Protein 5EWR (pdb70)

Solvent-accessible surface area: 6586 Å² total; per-residue (Å²): 100,128,114,3,137,4,100,1,77,83,96,15,19,97,67,0,33,73,10,0,101,64,0,27,136,133,173,44,20,64,78,27,38,115,62,0,48,76,0,1,93,158,39,76,5,16,0,0,0,0,0,17,47,2,132,76,8,99,82,0,42,54,0,18,114,49,0,128,122,97,77,11,5,32,0,0,1,57,31,50,42,25,0,0,163,9,10,68,39,122,131,71,2,38,0,0,0,0,24,128,14,128,186,45,151,21,83,88,70,0,41,62,11,63,55,103,0,70,106,54,78,180

B-factor: mean 47.35, std 23.62, range [19.51, 191.14]

CATH classification: 3.30.1330.30

Secondary structure (DSSP, 8-state):
-TTS-SBPPHHHHHHHHHHHHHHHHTT-EEESHHHHHHHHHTT-EEEEEEETT-SSGGGGTHHHHHHHHTT--EEEES-HHHHHHHTT-SS--SEEEEE---SSHHHHHHHHHHHHHHHHH-

Structure (mmCIF, N/CA/C/O backbone):
data_5EWR
#
_entry.id   5EWR
#
_cell.length_a   30.330
_cell.length_b   57.582
_cell.length_c   65.380
_cell.angle_alpha   90.000
_cell.angle_beta   90.000
_cell.angle_gamma   90.000
#
_symmetry.space_group_name_H-M   'P 21 21 21'
#
loop_
_entity.id
_entity.type
_entity.pdbx_description
1 polymer 'Box C/D snoRNP and U4 snRNP component Snu13p'
2 water water
#
loop_
_atom_site.group_PDB
_atom_site.id
_atom_site.type_symbol
_atom_site.label_atom_id
_atom_site.label_alt_id
_atom_site.label_comp_id
_atom_site.label_asym_id
_atom_site.label_entity_id
_atom_site.label_seq_id
_atom_site.pdbx_PDB_ins_code
_atom_site.Cartn_x
_atom_site.Cartn_y
_atom_site.Cartn_z
_atom_site.occupancy
_atom_site.B_iso_or_equiv
_atom_site.auth_seq_id
_atom_site.auth_comp_id
_atom_site.auth_asym_id
_atom_site.auth_atom_id
_atom_site.pdbx_PDB_model_num
ATOM 1 N N . ASP A 1 25 ? 3.733 12.204 91.825 1.00 47.69 24 ASP A N 1
ATOM 2 C CA . ASP A 1 25 ? 5.172 12.443 91.827 1.00 49.28 24 ASP A CA 1
ATOM 3 C C . ASP A 1 25 ? 5.425 13.561 90.803 1.00 52.40 24 ASP A C 1
ATOM 4 O O . ASP A 1 25 ? 5.009 13.439 89.645 1.00 55.52 24 ASP A O 1
ATOM 13 N N . PRO A 1 26 ? 6.065 14.669 91.237 1.00 54.91 25 PRO A N 1
ATOM 14 C CA . PRO A 1 26 ? 6.252 15.828 90.357 1.00 58.20 25 PRO A CA 1
ATOM 15 C C . PRO A 1 26 ? 7.305 15.616 89.264 1.00 58.21 25 PRO A C 1
ATOM 16 O O . PRO A 1 26 ? 7.316 16.368 88.284 1.00 61.25 25 PRO A O 1
ATOM 27 N N . ARG A 1 27 ? 8.156 14.605 89.395 1.00 52.99 26 ARG A N 1
ATOM 28 C CA . ARG A 1 27 ? 9.101 14.281 88.318 1.00 47.50 26 ARG A CA 1
ATOM 29 C C . ARG A 1 27 ? 8.439 13.478 87.185 1.00 46.01 26 ARG A C 1
ATOM 30 O O . ARG A 1 27 ? 9.022 13.313 86.103 1.00 43.20 26 ARG A O 1
ATOM 51 N N . ALA A 1 28 ? 7.230 12.982 87.446 1.00 49.11 27 ALA A N 1
ATOM 52 C CA . ALA A 1 28 ? 6.439 12.246 86.466 1.00 44.86 27 ALA A CA 1
ATOM 53 C C . ALA A 1 28 ? 5.619 13.226 85.632 1.00 43.29 27 ALA A C 1
ATOM 54 O O . ALA A 1 28 ? 4.387 13.215 85.678 1.00 44.05 27 ALA A O 1
ATOM 61 N N . TYR A 1 29 ? 6.339 14.068 84.890 1.00 40.75 28 TYR A N 1
ATOM 62 C CA . TYR A 1 29 ? 5.765 15.114 84.042 1.00 43.19 28 TYR A CA 1
ATOM 63 C C . TYR A 1 29 ? 6.291 14.946 82.589 1.00 37.32 28 TYR A C 1
ATOM 64 O O . TYR A 1 29 ? 7.447 14.555 82.389 1.00 35.66 28 TYR A O 1
ATOM 82 N N . PRO A 1 30 ? 5.456 15.232 81.575 1.00 37.82 29 PRO A N 1
ATOM 83 C CA . PRO A 1 30 ? 4.030 15.583 81.668 1.00 45.75 29 PRO A CA 1
ATOM 84 C C . PRO A 1 30 ? 3.178 14.349 81.977 1.00 44.98 29 PRO A C 1
ATOM 85 O O . PRO A 1 30 ? 3.519 13.226 81.601 1.00 39.67 29 PRO A O 1
ATOM 96 N N . PHE A 1 31 ? 2.121 14.572 82.740 1.00 45.63 30 PHE A N 1
ATOM 97 C CA . PHE A 1 31 ? 1.223 13.518 83.161 1.00 44.97 30 PHE A CA 1
ATOM 98 C C . PHE A 1 31 ? -0.005 13.639 82.286 1.00 41.83 30 PHE A C 1
ATOM 99 O O . PHE A 1 31 ? -0.571 14.722 82.166 1.00 43.19 30 PHE A O 1
ATOM 116 N N . ALA A 1 32 ? -0.369 12.546 81.637 1.00 40.03 31 ALA A N 1
ATOM 117 C CA . ALA A 1 32 ? -1.500 12.548 80.711 1.00 41.00 31 ALA A CA 1
ATOM 118 C C . ALA A 1 32 ? -2.821 12.692 81.470 1.00 43.54 31 ALA A C 1
ATOM 119 O O . ALA A 1 32 ? -3.097 11.917 82.361 1.00 38.32 31 ALA A O 1
ATOM 126 N N . PRO A 1 33 ? -3.637 13.688 81.115 1.00 45.69 32 PRO A N 1
ATOM 127 C CA . PRO A 1 33 ? -4.972 13.691 81.734 1.00 43.69 32 PRO A CA 1
ATOM 128 C C . PRO A 1 33 ? -5.732 12.413 81.359 1.00 37.49 32 PRO A C 1
ATOM 129 O O . PRO A 1 33 ? -5.402 11.797 80.363 1.00 34.99 32 PRO A O 1
ATOM 140 N N . ALA A 1 34 ? -6.672 11.992 82.204 1.00 35.08 33 ALA A N 1
ATOM 141 C CA . ALA A 1 34 ? -7.466 10.755 81.977 1.00 34.14 33 ALA A CA 1
ATOM 142 C C . ALA A 1 34 ? -7.936 10.515 80.523 1.00 34.95 33 ALA A C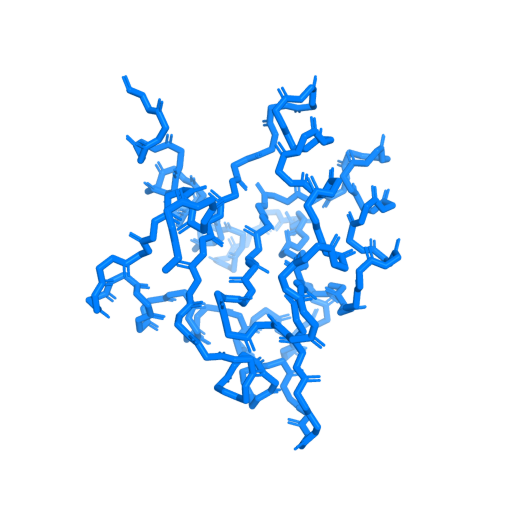 1
ATOM 143 O O . ALA A 1 34 ? -7.829 9.390 80.034 1.00 37.59 33 ALA A O 1
ATOM 150 N N . ASP A 1 35 ? -8.439 11.523 79.816 1.00 35.78 34 ASP A N 1
ATOM 151 C CA . ASP A 1 35 ? -8.884 11.234 78.441 1.00 37.41 34 ASP A CA 1
ATOM 152 C C . ASP A 1 35 ? -7.694 10.792 77.578 1.00 39.68 34 ASP A C 1
ATOM 153 O O . ASP A 1 35 ? -7.756 9.810 76.842 1.00 35.47 34 ASP A O 1
ATOM 162 N N . LEU A 1 36 ? -6.602 11.504 77.698 1.00 37.99 35 LEU A N 1
ATOM 163 C CA . LEU A 1 36 ? -5.421 11.191 76.934 1.00 41.58 35 LEU A CA 1
ATOM 164 C C . LEU A 1 36 ? -4.895 9.780 77.290 1.00 38.58 35 LEU A C 1
ATOM 165 O O . LEU A 1 36 ? -4.505 9.019 76.387 1.00 34.94 35 LEU A O 1
ATOM 181 N N . VAL A 1 37 ? -4.902 9.436 78.589 1.00 34.76 36 VAL A N 1
ATOM 182 C CA . VAL A 1 37 ? -4.508 8.087 79.054 1.00 37.26 36 VAL A CA 1
ATOM 183 C C . VAL A 1 37 ? -5.226 7.012 78.196 1.00 38.02 36 VAL A C 1
ATOM 184 O O . VAL A 1 37 ? -4.622 6.062 77.647 1.00 36.08 36 VAL A O 1
ATOM 197 N N . VAL A 1 38 ? -6.526 7.204 78.038 1.00 33.83 37 VAL A N 1
ATOM 198 C CA . VAL A 1 38 ? -7.319 6.229 77.321 1.00 34.58 37 VAL A CA 1
ATOM 199 C C . VAL A 1 38 ? -6.856 6.135 75.878 1.00 35.61 37 VAL A C 1
ATOM 200 O O . VAL A 1 38 ? -6.675 5.045 75.348 1.00 34.91 37 VAL A O 1
ATOM 213 N N . GLU A 1 39 ? -6.637 7.285 75.268 1.00 34.96 38 GLU A N 1
ATOM 214 C CA . GLU A 1 39 ? -6.274 7.332 73.853 1.00 35.80 38 GLU A CA 1
ATOM 215 C C . GLU A 1 39 ? -4.899 6.676 73.690 1.00 35.67 38 GLU A C 1
ATOM 216 O O . GLU A 1 39 ? -4.695 5.896 72.773 1.00 37.47 38 GLU A O 1
ATOM 228 N N . ILE A 1 40 ? -4.008 6.912 74.648 1.00 36.97 39 ILE A N 1
ATOM 229 C CA . ILE A 1 40 ? -2.667 6.334 74.601 1.00 36.39 39 ILE A CA 1
ATOM 230 C C . ILE A 1 40 ? -2.727 4.818 74.705 1.00 32.05 39 ILE A C 1
ATOM 231 O O . ILE A 1 40 ? -2.116 4.125 73.916 1.00 33.87 39 ILE A O 1
ATOM 247 N N . LEU A 1 41 ? -3.499 4.305 75.637 1.00 31.27 40 LEU A N 1
ATOM 248 C CA . LEU A 1 41 ? -3.490 2.874 75.892 1.00 32.76 40 LEU A CA 1
ATOM 249 C C . LEU A 1 41 ? -4.177 2.119 74.778 1.00 33.34 40 LEU A C 1
ATOM 250 O O . LEU A 1 41 ? -3.818 0.978 74.486 1.00 33.85 40 LEU A O 1
ATOM 266 N N . ASP A 1 42 ? -5.176 2.750 74.166 1.00 35.65 41 ASP A N 1
ATOM 267 C CA . ASP A 1 42 ? -5.922 2.099 73.105 1.00 37.47 41 ASP A CA 1
ATOM 268 C C . ASP A 1 42 ? -5.037 2.065 71.850 1.00 36.36 41 ASP A C 1
ATOM 269 O O . ASP A 1 42 ? -5.072 1.092 71.103 1.00 38.63 41 ASP A O 1
ATOM 278 N N . LEU A 1 43 ? -4.223 3.104 71.649 1.00 32.53 42 LEU A N 1
ATOM 279 C CA . LEU A 1 43 ? -3.318 3.114 70.482 1.00 30.35 42 LEU A CA 1
ATOM 280 C C . LEU A 1 43 ? -2.140 2.161 70.674 1.00 30.36 42 LEU A C 1
ATOM 281 O O . LEU A 1 43 ? -1.805 1.442 69.737 1.00 32.23 42 LEU A O 1
ATOM 297 N N . VAL A 1 44 ? -1.579 2.099 71.892 1.00 29.67 43 VAL A N 1
ATOM 298 C CA . VAL A 1 44 ? -0.549 1.103 72.248 1.00 30.72 43 VAL A CA 1
ATOM 299 C C . VAL A 1 44 ? -1.009 -0.343 71.925 1.00 31.52 43 VAL A C 1
ATOM 300 O O . VAL A 1 44 ? -0.248 -1.116 71.323 1.00 29.09 43 VAL A O 1
ATOM 313 N N . GLN A 1 45 ? -2.256 -0.669 72.294 1.00 31.79 44 GLN A N 1
ATOM 314 C CA . GLN A 1 45 ? -2.808 -1.993 72.049 1.00 34.48 44 GLN A CA 1
ATOM 315 C C . GLN A 1 45 ? -2.825 -2.353 70.583 1.00 35.41 44 GLN A C 1
ATOM 316 O O . GLN A 1 45 ? -2.545 -3.490 70.211 1.00 37.32 44 GLN A O 1
ATOM 330 N N . GLN A 1 46 ? -3.214 -1.378 69.774 1.00 36.81 45 GLN A N 1
ATOM 331 C CA . GLN A 1 46 ? -3.314 -1.590 68.352 1.00 38.48 45 GLN A CA 1
ATOM 332 C C . GLN A 1 46 ? -1.915 -1.708 67.784 1.00 36.06 45 GLN A C 1
ATOM 333 O O . GLN A 1 46 ? -1.669 -2.556 66.957 1.00 38.77 45 GLN A O 1
ATOM 347 N N . ALA A 1 47 ? -0.992 -0.881 68.280 1.00 32.14 46 ALA A N 1
ATOM 348 C CA . ALA A 1 47 ? 0.366 -0.894 67.761 1.00 30.76 46 ALA A CA 1
ATOM 349 C C . ALA A 1 47 ? 1.007 -2.229 68.097 1.00 31.22 46 ALA A C 1
ATOM 350 O O . ALA A 1 47 ? 1.803 -2.764 67.314 1.00 30.47 46 ALA A O 1
ATOM 357 N N . SER A 1 48 ? 0.660 -2.778 69.263 1.00 30.17 47 SER A N 1
ATOM 358 C CA . SER A 1 48 ? 1.413 -3.929 69.730 1.00 32.68 47 SER A CA 1
ATOM 359 C C . SER A 1 48 ? 0.875 -5.124 68.970 1.00 35.72 47 SER A C 1
ATOM 360 O O . SER A 1 48 ? 1.584 -6.057 68.670 1.00 34.24 47 SER A O 1
ATOM 368 N N . HIS A 1 49 ? -0.393 -5.050 68.621 1.00 39.48 48 HIS A N 1
ATOM 369 C CA . HIS A 1 49 ? -0.991 -6.035 67.743 1.00 44.80 48 HIS A CA 1
ATOM 370 C C . HIS A 1 49 ? -0.167 -6.186 66.413 1.00 43.33 48 HIS A C 1
ATOM 371 O O . HIS A 1 49 ? -0.054 -7.293 65.877 1.00 43.51 48 HIS A O 1
ATOM 384 N N . TYR A 1 50 ? 0.416 -5.082 65.930 1.00 40.65 49 TYR A N 1
ATOM 385 C CA . TYR A 1 50 ? 1.222 -5.095 64.723 1.00 39.45 49 TYR A CA 1
ATOM 386 C C . TYR A 1 50 ? 2.700 -4.939 65.011 1.00 34.75 49 TYR A C 1
ATOM 387 O O . TYR A 1 50 ? 3.447 -4.507 64.137 1.00 35.94 49 TYR A O 1
ATOM 405 N N . LYS A 1 51 ? 3.106 -5.260 66.241 1.00 31.33 50 LYS A N 1
ATOM 406 C CA . LYS A 1 51 ? 4.515 -5.277 66.636 1.00 30.83 50 LYS A CA 1
ATOM 407 C C . LYS A 1 51 ? 5.219 -3.923 66.452 1.00 30.71 50 LYS A C 1
ATOM 408 O O . LYS A 1 51 ? 6.408 -3.866 66.227 1.00 32.15 50 LYS A O 1
ATOM 427 N N . GLN A 1 52 ? 4.467 -2.848 66.518 1.00 29.49 51 GLN A N 1
ATOM 428 C CA . GLN A 1 52 ? 5.043 -1.528 66.438 1.00 31.12 51 GLN A CA 1
ATOM 429 C C . GLN A 1 52 ? 5.277 -0.955 67.849 1.00 34.10 51 GLN A C 1
ATOM 430 O O . GLN A 1 52 ? 5.128 0.224 68.049 1.00 33.20 51 GLN A O 1
ATOM 444 N N . ILE A 1 53 ? 5.658 -1.825 68.790 1.00 37.61 52 ILE A N 1
ATOM 445 C CA . ILE A 1 53 ? 6.034 -1.471 70.159 1.00 36.23 52 ILE A CA 1
ATOM 446 C C . ILE A 1 53 ? 7.355 -2.102 70.610 1.00 37.57 52 ILE A C 1
ATOM 447 O O . ILE A 1 53 ? 7.613 -3.285 70.367 1.00 39.74 52 ILE A O 1
ATOM 463 N N . LYS A 1 54 ? 8.168 -1.323 71.307 1.00 37.40 53 LYS A N 1
ATOM 464 C CA . LYS A 1 54 ? 9.221 -1.887 72.148 1.00 40.88 53 LYS A CA 1
ATOM 465 C C . LYS A 1 54 ? 8.826 -1.737 73.622 1.00 40.86 53 LYS A C 1
ATOM 466 O O . LYS A 1 54 ? 8.377 -0.672 74.036 1.00 38.01 53 LYS A O 1
ATOM 485 N N . LYS A 1 55 ? 8.980 -2.797 74.404 1.00 40.82 54 LYS A N 1
ATOM 486 C CA . LYS A 1 55 ? 8.689 -2.747 75.833 1.00 37.79 54 LYS A CA 1
ATOM 487 C C . LYS A 1 55 ? 9.966 -2.747 76.650 1.00 36.33 54 LYS A C 1
ATOM 488 O O . LYS A 1 55 ? 10.948 -3.383 76.277 1.00 38.59 54 LYS A O 1
ATOM 507 N N . GLY A 1 56 ? 9.936 -2.089 77.799 1.00 36.76 55 GLY A N 1
ATOM 508 C CA . GLY A 1 56 ? 11.020 -2.168 78.763 1.00 37.85 55 GLY A CA 1
ATOM 509 C C . GLY A 1 56 ? 11.988 -1.001 78.613 1.00 38.87 55 GLY A C 1
ATOM 510 O O . GLY A 1 56 ? 12.198 -0.465 77.509 1.00 36.72 55 GLY A O 1
ATOM 514 N N . LEU A 1 57 ? 12.595 -0.600 79.729 1.00 37.30 56 LEU A N 1
ATOM 515 C CA . LEU A 1 57 ? 13.370 0.623 79.746 1.00 35.39 56 LEU A CA 1
ATOM 516 C C . LEU A 1 57 ? 14.522 0.618 78.716 1.00 36.32 56 LEU A C 1
ATOM 517 O O . LEU A 1 57 ? 14.728 1.573 77.965 1.00 33.94 56 LEU A O 1
ATOM 533 N N . ASN A 1 58 ? 15.265 -0.478 78.720 1.00 35.21 57 ASN A N 1
ATOM 534 C CA . ASN A 1 58 ? 16.418 -0.659 77.860 1.00 43.08 57 ASN A CA 1
ATOM 535 C C . ASN A 1 58 ? 16.119 -0.572 76.362 1.00 40.93 57 ASN A C 1
ATOM 536 O O . ASN A 1 58 ? 16.849 0.076 75.616 1.00 37.62 57 ASN A O 1
ATOM 547 N N . GLU A 1 59 ? 15.065 -1.259 75.931 1.00 39.47 58 GLU A N 1
ATOM 548 C CA . GLU A 1 59 ? 14.651 -1.189 74.549 1.00 41.22 58 GLU A CA 1
ATOM 549 C C . GLU A 1 59 ? 14.136 0.212 74.204 1.00 38.95 58 GLU A C 1
ATOM 550 O O . GLU A 1 59 ? 14.329 0.676 73.082 1.00 37.19 58 GLU A O 1
ATOM 562 N N . VAL A 1 60 ? 13.520 0.895 75.172 1.00 37.81 59 VAL A N 1
ATOM 563 C CA . VAL A 1 60 ? 13.006 2.237 74.928 1.00 36.70 59 VAL A CA 1
ATOM 564 C C . VAL A 1 60 ? 14.138 3.284 74.774 1.00 35.79 59 VAL A C 1
ATOM 565 O O . VAL A 1 60 ? 14.130 4.081 73.818 1.00 35.76 59 VAL A O 1
ATOM 578 N N . LEU A 1 61 ? 15.087 3.290 75.700 1.00 33.52 60 LEU A N 1
ATOM 579 C CA . LEU A 1 61 ? 16.240 4.179 75.614 1.00 36.81 60 LEU A CA 1
ATOM 580 C C . LEU A 1 61 ? 16.910 3.976 74.250 1.00 36.98 60 LEU A C 1
ATOM 581 O O . LEU A 1 61 ? 17.349 4.884 73.568 1.00 33.91 60 LEU A O 1
ATOM 597 N N . LYS A 1 62 ? 16.908 2.737 73.834 1.00 36.37 61 LYS A N 1
ATOM 598 C CA . LYS A 1 62 ? 17.576 2.322 72.644 1.00 34.22 61 LYS A CA 1
ATOM 599 C C . LYS A 1 62 ? 16.857 2.748 71.354 1.00 38.47 61 LYS A C 1
ATOM 600 O O . LYS A 1 62 ? 17.498 3.268 70.409 1.00 37.76 61 LYS A O 1
ATOM 619 N N . SER A 1 63 ? 15.538 2.539 71.329 1.00 36.35 62 SER A N 1
ATOM 620 C CA . SER A 1 63 ? 14.691 3.038 70.267 1.00 38.17 62 SER A CA 1
ATOM 621 C C . SER A 1 63 ? 14.873 4.540 70.087 1.00 37.32 62 SER A C 1
ATOM 622 O O . SER A 1 63 ? 14.942 5.035 68.978 1.00 35.94 62 SER A O 1
ATOM 630 N N . MET A 1 64 ? 14.956 5.265 71.187 1.00 36.75 63 MET A N 1
ATOM 631 C CA . MET A 1 64 ? 15.065 6.713 71.101 1.00 36.44 63 MET A CA 1
ATOM 632 C C . MET A 1 64 ? 16.411 7.158 70.519 1.00 36.74 63 MET A C 1
ATOM 633 O O . MET A 1 64 ? 16.479 8.049 69.657 1.00 35.88 63 MET A O 1
ATOM 647 N N . ASN A 1 65 ? 17.481 6.520 70.977 1.00 35.71 64 ASN A N 1
ATOM 648 C CA . ASN A 1 65 ? 18.812 6.851 70.523 1.00 35.13 64 ASN A CA 1
ATOM 649 C C . ASN A 1 65 ? 19.002 6.578 69.035 1.00 36.23 64 ASN A C 1
ATOM 650 O O . ASN A 1 65 ? 19.727 7.298 68.357 1.00 36.88 64 ASN A O 1
ATOM 661 N N . ARG A 1 66 ? 18.370 5.517 68.550 1.00 40.18 65 ARG A N 1
ATOM 662 C CA . ARG A 1 66 ? 18.559 5.056 67.179 1.00 40.10 65 ARG A CA 1
ATOM 663 C C . ARG A 1 66 ? 17.492 5.644 66.248 1.00 39.27 65 ARG A C 1
ATOM 664 O O . ARG A 1 66 ? 17.456 5.332 65.076 1.00 40.75 65 ARG A O 1
ATOM 685 N N . GLY A 1 67 ? 16.660 6.524 66.795 1.00 38.93 66 GLY A N 1
ATOM 686 C CA . GLY A 1 67 ? 15.728 7.301 66.012 1.00 38.87 66 GLY A CA 1
ATOM 687 C C . GLY A 1 67 ? 14.527 6.481 65.567 1.00 42.11 66 GLY A C 1
ATOM 688 O O . GLY A 1 67 ? 13.942 6.785 64.526 1.00 43.45 66 GLY A O 1
ATOM 692 N N . LEU A 1 68 ? 14.179 5.438 66.327 1.00 43.10 67 LEU A N 1
ATOM 693 C CA . LEU A 1 68 ? 13.133 4.507 65.924 1.00 38.99 67 LEU A CA 1
ATOM 694 C C . LEU A 1 68 ? 11.787 4.787 66.599 1.00 38.64 67 LEU A C 1
ATOM 695 O O . LEU A 1 68 ? 10.776 4.263 66.176 1.00 40.41 67 LEU A O 1
ATOM 711 N N . ALA A 1 69 ? 11.790 5.584 67.665 1.00 37.69 68 ALA A N 1
ATOM 712 C CA . ALA A 1 69 ? 10.596 5.805 68.477 1.00 38.10 68 ALA A CA 1
ATOM 713 C C . ALA A 1 69 ? 9.824 7.043 68.019 1.00 36.89 68 ALA A C 1
ATOM 714 O O . ALA A 1 69 ? 10.414 8.106 67.878 1.00 34.37 68 ALA A O 1
ATOM 721 N N . GLU A 1 70 ? 8.522 6.901 67.768 1.00 36.81 69 GLU A N 1
ATOM 722 C CA . GLU A 1 70 ? 7.677 8.043 67.417 1.00 36.26 69 GLU A CA 1
ATOM 723 C C . GLU A 1 70 ? 7.357 8.834 68.683 1.00 34.91 69 GLU A C 1
ATOM 724 O O . GLU A 1 70 ? 7.394 10.067 68.664 1.00 35.60 69 GLU A O 1
ATOM 736 N N . PHE A 1 71 ? 7.028 8.116 69.763 1.00 32.08 70 PHE A N 1
ATOM 737 C CA . PHE A 1 71 ? 6.940 8.706 71.100 1.00 30.91 70 PHE A CA 1
ATOM 738 C C . PHE A 1 71 ? 7.102 7.625 72.175 1.00 31.05 70 PHE A C 1
ATOM 739 O O . PHE A 1 71 ? 7.064 6.408 71.897 1.00 30.81 70 PHE A O 1
ATOM 756 N N . VAL A 1 72 ? 7.312 8.083 73.405 1.00 31.36 71 VAL A N 1
ATOM 757 C CA . VAL A 1 72 ? 7.604 7.211 74.539 1.00 29.81 71 VAL A CA 1
ATOM 758 C C . VAL A 1 72 ? 6.559 7.419 75.641 1.00 30.26 71 VAL A C 1
ATOM 759 O O . VAL A 1 72 ? 6.148 8.543 75.920 1.00 31.46 71 VAL A O 1
ATOM 772 N N . VAL A 1 73 ? 6.116 6.314 76.228 1.00 29.78 72 VAL A N 1
ATOM 773 C CA . VAL A 1 73 ? 5.118 6.315 77.300 1.00 29.45 72 VAL A CA 1
ATOM 774 C C . VAL A 1 73 ? 5.746 5.737 78.561 1.00 29.97 72 VAL A C 1
ATOM 775 O O . VAL A 1 73 ? 6.249 4.627 78.526 1.00 29.58 72 VAL A O 1
ATOM 788 N N . LEU A 1 74 ? 5.688 6.494 79.655 1.00 29.41 73 LEU A N 1
ATOM 789 C CA . LEU A 1 74 ? 6.295 6.120 80.949 1.00 27.92 73 LEU A CA 1
ATOM 790 C C . LEU A 1 74 ? 5.266 5.938 82.086 1.00 29.17 73 LEU A C 1
ATOM 791 O O . LEU A 1 74 ? 4.255 6.646 82.166 1.00 30.89 73 LEU A O 1
ATOM 807 N N . ALA A 1 75 ? 5.517 4.969 82.952 1.00 26.37 74 ALA A N 1
ATOM 808 C CA . ALA A 1 75 ? 4.588 4.694 84.023 1.00 27.23 74 ALA A CA 1
ATOM 809 C C . ALA A 1 75 ? 4.922 5.483 85.307 1.00 27.86 74 ALA A C 1
ATOM 810 O O . ALA A 1 75 ? 5.967 5.266 85.898 1.00 28.90 74 ALA A O 1
ATOM 817 N N . ALA A 1 76 ? 4.031 6.371 85.724 1.00 29.57 75 ALA A N 1
ATOM 818 C CA . ALA A 1 76 ? 4.246 7.214 86.907 1.00 33.17 75 ALA A CA 1
ATOM 819 C C . ALA A 1 76 ? 4.372 6.440 88.249 1.00 33.93 75 ALA A C 1
ATOM 820 O O . ALA A 1 76 ? 4.930 6.951 89.206 1.00 33.39 75 ALA A O 1
ATOM 827 N N . ASP A 1 77 ? 3.871 5.208 88.300 1.00 31.58 76 ASP A N 1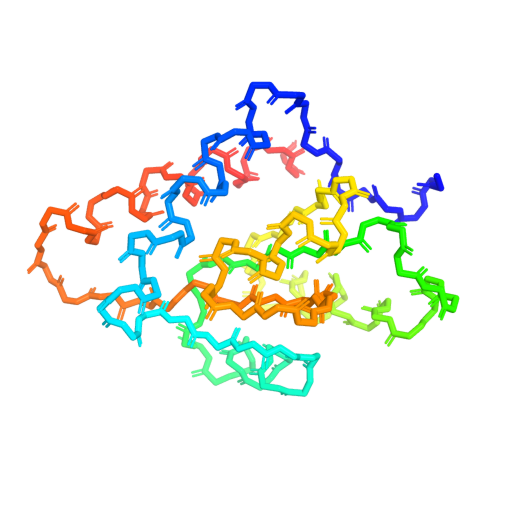
ATOM 828 C CA . ASP A 1 77 ? 3.854 4.445 89.530 1.00 34.33 76 ASP A CA 1
ATOM 829 C C . ASP A 1 77 ? 4.958 3.416 89.516 1.00 37.39 76 ASP A C 1
ATOM 830 O O . ASP A 1 77 ? 4.941 2.468 90.316 1.00 35.65 76 ASP A O 1
ATOM 839 N N . THR A 1 78 ? 5.936 3.638 88.645 1.00 36.47 77 THR A N 1
ATOM 840 C CA . THR A 1 78 ? 7.190 2.895 88.681 1.00 34.69 77 THR A CA 1
ATOM 841 C C . THR A 1 78 ? 7.874 3.067 90.057 1.00 39.86 77 THR A C 1
ATOM 842 O O . THR A 1 78 ? 7.982 4.189 90.557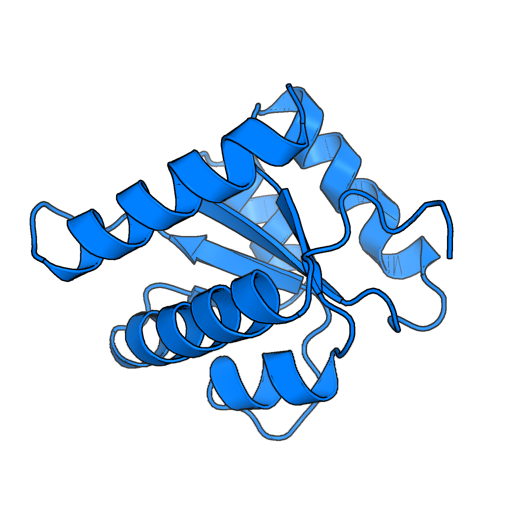 1.00 37.54 77 THR A O 1
ATOM 853 N N . GLN A 1 79 ? 8.328 1.957 90.649 1.00 39.30 78 GLN A N 1
ATOM 854 C CA . GLN A 1 79 ? 8.826 1.941 92.020 1.00 41.63 78 GLN A CA 1
ATOM 855 C C . GLN A 1 79 ? 10.229 1.316 92.088 1.00 39.90 78 GLN A C 1
ATOM 856 O O . GLN A 1 79 ? 10.437 0.134 91.766 1.00 38.79 78 GLN A O 1
ATOM 870 N N . PRO A 1 80 ? 11.210 2.127 92.471 1.00 39.75 79 PRO A N 1
ATOM 871 C CA . PRO A 1 80 ? 11.127 3.578 92.631 1.00 38.56 79 PRO A CA 1
ATOM 872 C C . PRO A 1 80 ? 11.101 4.268 91.261 1.00 37.74 79 PRO A C 1
ATOM 873 O O . PRO A 1 80 ? 11.535 3.679 90.254 1.00 35.83 79 PRO A O 1
ATOM 884 N N . LEU A 1 81 ? 10.620 5.502 91.232 1.00 39.79 80 LEU A N 1
ATOM 885 C CA . LEU A 1 81 ? 10.543 6.230 89.970 1.00 38.52 80 LEU A CA 1
ATOM 886 C C . LEU A 1 81 ? 11.935 6.442 89.315 1.00 37.68 80 LEU A C 1
ATOM 887 O O . LEU A 1 81 ? 12.024 6.530 88.099 1.00 33.48 80 LEU A O 1
ATOM 903 N N . GLU A 1 82 ? 12.996 6.491 90.126 1.00 35.54 81 GLU A N 1
ATOM 904 C CA . GLU A 1 82 ? 14.374 6.706 89.647 1.00 34.11 81 GLU A CA 1
ATOM 905 C C . GLU A 1 82 ? 14.839 5.725 88.580 1.00 35.30 81 GLU A C 1
ATOM 906 O O . GLU A 1 82 ? 15.657 6.084 87.746 1.00 34.08 81 GLU A O 1
ATOM 918 N N . ILE A 1 83 ? 14.337 4.495 88.625 1.00 37.04 82 ILE A N 1
ATOM 919 C CA . ILE A 1 83 ? 14.570 3.517 87.571 1.00 37.50 82 ILE A CA 1
ATOM 920 C C . ILE A 1 83 ? 14.525 4.126 86.142 1.00 38.99 82 ILE A C 1
ATOM 921 O O . ILE A 1 83 ? 15.358 3.771 85.315 1.00 35.93 82 ILE A O 1
ATOM 937 N N . LEU A 1 84 ? 13.590 5.028 85.837 1.00 37.26 83 LEU A N 1
ATOM 938 C CA . LEU A 1 84 ? 13.365 5.390 84.430 1.00 35.18 83 LEU A CA 1
ATOM 939 C C . LEU A 1 84 ? 13.710 6.850 84.144 1.00 31.80 83 LEU A C 1
ATOM 940 O O . LEU A 1 84 ? 13.555 7.320 83.023 1.00 32.45 83 LEU A O 1
ATOM 956 N N . LEU A 1 85 ? 14.222 7.561 85.132 1.00 32.09 84 LEU A N 1
ATOM 957 C CA . LEU A 1 85 ? 14.362 8.987 84.971 1.00 32.56 84 LEU A CA 1
ATOM 958 C C . LEU A 1 85 ? 15.447 9.377 83.949 1.00 33.39 84 LEU A C 1
ATOM 959 O O . LEU A 1 85 ? 15.565 10.546 83.545 1.00 34.03 84 LEU A O 1
ATOM 975 N N . SER A 1 86 ? 16.233 8.424 83.487 1.00 30.21 85 SER A N 1
ATOM 976 C CA . SER A 1 86 ? 17.093 8.783 82.392 1.00 31.35 85 SER A CA 1
ATOM 977 C C . SER A 1 86 ? 16.249 8.863 81.062 1.00 28.84 85 SER A C 1
ATOM 978 O O . SER A 1 86 ? 16.653 9.499 80.123 1.00 30.72 85 SER A O 1
ATOM 986 N N . ALA A 1 87 ? 15.060 8.275 81.025 1.00 28.58 86 ALA A N 1
ATOM 987 C CA . ALA A 1 87 ? 14.272 8.267 79.774 1.00 29.84 86 ALA A CA 1
ATOM 988 C C . ALA A 1 87 ? 13.785 9.674 79.333 1.00 29.74 86 ALA A C 1
ATOM 989 O O . ALA A 1 87 ? 14.065 10.089 78.201 1.00 29.55 86 ALA A O 1
ATOM 996 N N . PRO A 1 88 ? 13.124 10.436 80.235 1.00 29.35 87 PRO A N 1
ATOM 997 C CA . PRO A 1 88 ? 12.733 11.818 79.892 1.00 30.89 87 PRO A CA 1
ATOM 998 C C . PRO A 1 88 ? 13.893 12.670 79.421 1.00 32.42 87 PRO A C 1
ATOM 999 O O . PRO A 1 88 ? 13.744 13.638 78.696 1.00 36.71 87 PRO A O 1
ATOM 1010 N N . LEU A 1 89 ? 15.076 12.275 79.851 1.00 31.14 88 LEU A N 1
ATOM 1011 C CA . LEU A 1 89 ? 16.267 13.051 79.616 1.00 32.90 88 LEU A CA 1
ATOM 1012 C C . LEU A 1 89 ? 16.922 12.739 78.238 1.00 32.73 88 LEU A C 1
ATOM 1013 O O . LEU A 1 89 ? 17.304 13.639 77.440 1.00 31.69 88 LEU A O 1
ATOM 1029 N N . VAL A 1 90 ? 16.986 11.455 77.931 1.00 28.45 89 VAL A N 1
ATOM 1030 C CA . VAL A 1 90 ? 17.275 11.060 76.577 1.00 28.13 89 VAL A CA 1
ATOM 1031 C C . VAL A 1 90 ? 16.183 11.567 75.597 1.00 28.19 89 VAL A C 1
ATOM 1032 O O . VAL A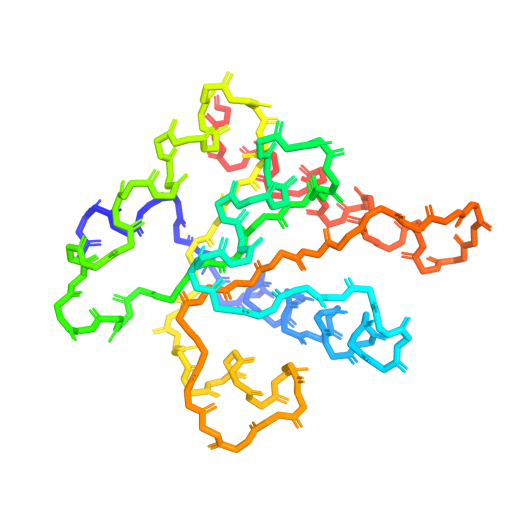 1 90 ? 16.515 12.024 74.520 1.00 2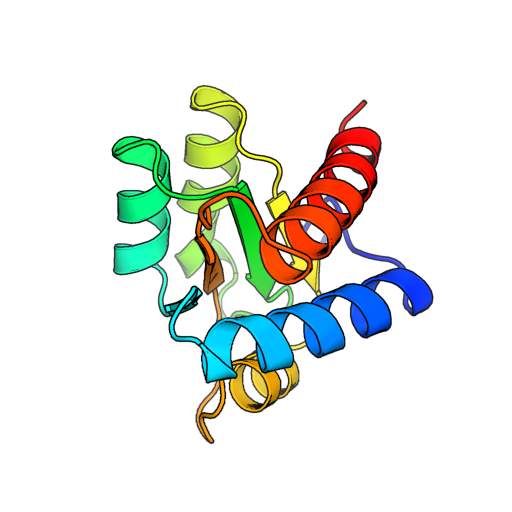9.75 89 VAL A O 1
ATOM 1044 N N . ALA A 1 91 ? 14.899 11.509 75.979 1.00 28.74 90 ALA A N 1
ATOM 1045 C CA . ALA A 1 91 ? 13.825 11.984 75.129 1.00 29.60 90 ALA A CA 1
ATOM 1046 C C . ALA A 1 91 ? 14.008 13.470 74.780 1.00 34.12 90 ALA A C 1
ATOM 1047 O O . ALA A 1 91 ? 13.812 13.874 73.627 1.00 34.41 90 ALA A O 1
ATOM 1054 N N . GLU A 1 92 ? 14.373 14.270 75.776 1.00 36.06 91 GLU A N 1
ATOM 1055 C CA . GLU A 1 92 ? 14.545 15.704 75.598 1.00 38.36 91 GLU A CA 1
ATOM 1056 C C . GLU A 1 92 ? 15.701 15.974 74.592 1.00 38.18 91 GLU A C 1
ATOM 1057 O O . GLU A 1 92 ? 15.619 16.833 73.725 1.00 38.99 91 GLU A O 1
ATOM 1069 N N . ASP A 1 93 ? 16.759 15.192 74.708 1.00 36.62 92 ASP A N 1
ATOM 1070 C CA . ASP A 1 93 ? 17.957 15.423 73.943 1.00 34.90 92 ASP A CA 1
ATOM 1071 C C . ASP A 1 93 ? 17.730 15.027 72.489 1.00 34.92 92 ASP A C 1
ATOM 1072 O O . ASP A 1 93 ? 18.305 15.639 71.581 1.00 38.31 92 ASP A O 1
ATOM 1081 N N . LYS A 1 94 ? 16.885 14.010 72.291 1.00 41.01 93 LYS A N 1
ATOM 1082 C CA . LYS A 1 94 ? 16.529 13.515 70.959 1.00 38.21 93 LYS A CA 1
ATOM 1083 C C . LYS A 1 94 ? 15.168 14.091 70.460 1.00 36.93 93 LYS A C 1
ATOM 1084 O O . LYS A 1 94 ? 14.694 13.724 69.388 1.00 36.55 93 LYS A O 1
ATOM 1103 N N . ALA A 1 95 ? 14.579 15.019 71.218 1.00 35.68 94 ALA A N 1
ATOM 1104 C CA . ALA A 1 95 ? 13.249 15.552 70.919 1.00 30.90 94 ALA A CA 1
ATOM 1105 C C . ALA A 1 95 ? 12.253 14.449 70.513 1.00 29.23 94 ALA A C 1
ATOM 1106 O O . ALA A 1 95 ? 11.529 14.584 69.525 1.00 27.84 94 ALA A O 1
ATOM 1113 N N . VAL A 1 96 ? 12.228 13.378 71.292 1.00 28.74 95 VAL A N 1
ATOM 1114 C CA . VAL A 1 96 ? 11.165 12.412 71.233 1.00 28.75 95 VAL A CA 1
ATOM 1115 C C . VAL A 1 96 ? 10.106 12.809 72.274 1.00 26.63 95 VAL A C 1
ATOM 1116 O O . VAL A 1 96 ? 10.400 12.978 73.465 1.00 30.20 95 VAL A O 1
ATOM 1129 N N . PRO A 1 97 ? 8.881 13.016 71.817 1.00 25.96 96 PRO A N 1
ATOM 1130 C CA . PRO A 1 97 ? 7.776 13.322 72.722 1.00 29.00 96 PRO A CA 1
ATOM 1131 C C . PRO A 1 97 ? 7.609 12.226 73.730 1.00 28.40 96 PRO A C 1
ATOM 1132 O O . PRO A 1 97 ? 7.621 11.077 73.347 1.00 27.50 96 PRO A O 1
ATOM 1143 N N . TYR A 1 98 ? 7.460 12.553 74.991 1.00 27.53 97 TYR A N 1
ATOM 1144 C CA . TYR A 1 98 ? 7.238 11.501 75.987 1.00 30.05 97 TYR A CA 1
ATOM 1145 C C . TYR A 1 98 ? 6.121 11.952 76.931 1.00 27.41 97 TYR A C 1
ATOM 1146 O O . TYR A 1 98 ? 5.856 13.141 77.039 1.00 27.37 97 TYR A O 1
ATOM 1164 N N . VAL A 1 99 ? 5.499 11.017 77.620 1.00 26.88 98 VAL A N 1
ATOM 1165 C CA . VAL A 1 99 ? 4.404 11.332 78.500 1.00 29.52 98 VAL A CA 1
ATOM 1166 C C . VAL A 1 99 ? 4.298 10.237 79.539 1.00 31.53 98 VAL A C 1
ATOM 1167 O O . VAL A 1 99 ? 4.583 9.076 79.253 1.00 29.59 98 VAL A O 1
ATOM 1180 N N . PHE A 1 100 ? 3.886 10.647 80.735 1.00 31.63 99 PHE A N 1
ATOM 1181 C CA . PHE A 1 100 ? 3.559 9.736 81.822 1.00 30.66 99 PHE A CA 1
ATOM 1182 C C . PHE A 1 100 ? 2.071 9.407 81.898 1.00 34.39 99 PHE A C 1
ATOM 1183 O O . PHE A 1 100 ? 1.187 10.276 81.786 1.00 33.49 99 PHE A O 1
ATOM 1200 N N . VAL A 1 101 ? 1.837 8.115 82.081 1.00 35.30 100 VAL A N 1
ATOM 1201 C CA . VAL A 1 101 ? 0.527 7.563 82.377 1.00 34.16 100 VAL A CA 1
ATOM 1202 C C . VAL A 1 101 ? 0.546 6.993 83.821 1.00 37.87 100 VAL A C 1
ATOM 1203 O O . VAL A 1 101 ? 1.615 6.725 84.383 1.00 33.02 100 VAL A O 1
ATOM 1216 N N . PRO A 1 102 ? -0.636 6.836 84.424 1.00 34.50 101 PRO A N 1
ATOM 1217 C CA . PRO A 1 102 ? -0.629 6.6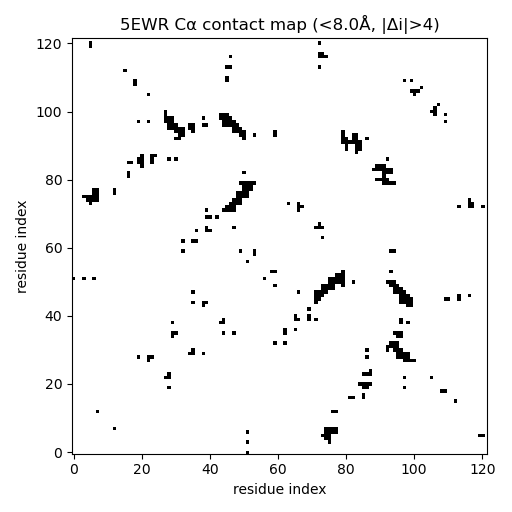17 85.862 1.00 32.77 101 PRO A CA 1
ATOM 1218 C C . PRO A 1 102 ? -0.245 5.199 86.235 1.00 33.53 101 PRO A C 1
ATOM 1219 O O . PRO A 1 102 ? 0.259 4.988 87.346 1.00 32.17 101 PRO A O 1
ATOM 1230 N N . SER A 1 103 ? -0.408 4.242 85.334 1.00 29.48 102 SER A N 1
ATOM 1231 C CA . SER A 1 103 ? -0.367 2.856 85.778 1.00 28.10 102 SER A CA 1
ATOM 1232 C C . SER A 1 103 ? 0.455 1.996 84.894 1.00 27.40 102 SER A C 1
ATOM 1233 O O . SER A 1 103 ? 0.180 1.922 83.699 1.00 29.66 102 SER A O 1
ATOM 1241 N N . LYS A 1 104 ? 1.419 1.298 85.499 1.00 33.21 103 LYS A N 1
ATOM 1242 C CA . LYS A 1 104 ? 2.351 0.412 84.779 1.00 29.58 103 LYS A CA 1
ATOM 1243 C C . LYS A 1 104 ? 1.627 -0.896 84.447 1.00 31.46 103 LYS A C 1
ATOM 1244 O O . LYS A 1 104 ? 1.916 -1.551 83.437 1.00 28.67 103 LYS A O 1
ATOM 1263 N N . ALA A 1 105 ? 0.681 -1.259 85.308 1.00 33.95 104 ALA A N 1
ATOM 1264 C CA . ALA A 1 105 ? -0.151 -2.436 85.071 1.00 35.93 104 ALA A CA 1
ATOM 1265 C C . ALA A 1 105 ? -1.027 -2.247 83.823 1.00 39.20 104 ALA A C 1
ATOM 1266 O O . ALA A 1 105 ? -1.028 -3.090 82.912 1.00 37.18 104 ALA A O 1
ATOM 1273 N N . ALA A 1 106 ? -1.768 -1.143 83.768 1.00 39.13 105 ALA A N 1
ATOM 1274 C CA . ALA A 1 106 ? -2.558 -0.836 82.566 1.00 41.54 105 ALA A CA 1
ATOM 1275 C C . ALA A 1 106 ? -1.696 -0.863 81.303 1.00 41.09 105 ALA A C 1
ATOM 1276 O O . ALA A 1 106 ? -2.094 -1.421 80.282 1.00 44.80 105 ALA A O 1
ATOM 1283 N N . LEU A 1 107 ? -0.508 -0.267 81.386 1.00 38.49 106 LEU A N 1
ATOM 1284 C CA . LEU A 1 107 ? 0.366 -0.177 80.217 1.00 36.00 106 LEU A CA 1
ATOM 1285 C C . LEU A 1 107 ? 0.830 -1.569 79.781 1.00 32.81 106 LEU A C 1
ATOM 1286 O O . LEU A 1 107 ? 0.928 -1.844 78.603 1.00 31.93 106 LEU A O 1
ATOM 1302 N N . GLY A 1 108 ? 1.055 -2.457 80.757 1.00 33.72 107 GLY A N 1
ATOM 1303 C CA . GLY A 1 108 ? 1.326 -3.866 80.482 1.00 29.21 107 GLY A CA 1
ATOM 1304 C C . GLY A 1 108 ? 0.191 -4.510 79.698 1.00 35.48 107 GLY A C 1
ATOM 1305 O O . GLY A 1 108 ? 0.437 -5.180 78.686 1.00 35.29 107 GLY A O 1
ATOM 1309 N N . ARG A 1 109 ? -1.043 -4.340 80.167 1.00 38.44 108 ARG A N 1
ATOM 1310 C CA . ARG A 1 109 ? -2.180 -4.895 79.435 1.00 47.48 108 ARG A CA 1
ATOM 1311 C C . ARG A 1 109 ? -2.219 -4.383 77.989 1.00 47.34 108 ARG A C 1
ATOM 1312 O O . ARG A 1 109 ? -2.303 -5.173 77.075 1.00 47.87 108 ARG A O 1
ATOM 1333 N N . ALA A 1 110 ? -2.097 -3.081 77.795 1.00 47.82 109 ALA A N 1
ATOM 1334 C CA . ALA A 1 110 ? -2.112 -2.523 76.448 1.00 50.07 109 ALA A CA 1
ATOM 1335 C C . ALA A 1 110 ? -0.982 -3.099 75.570 1.00 46.62 109 ALA A C 1
ATOM 1336 O O . ALA A 1 110 ? -1.186 -3.322 74.389 1.00 49.31 109 ALA A O 1
ATOM 1343 N N . CYS A 1 111 ? 0.187 -3.383 76.153 1.00 26.60 110 CYS A N 1
ATOM 1344 C CA . CYS A 1 111 ? 1.297 -3.930 75.391 1.00 31.72 110 CYS A CA 1
ATOM 1345 C C . CYS A 1 111 ? 1.086 -5.429 75.138 1.00 32.08 110 CYS A C 1
ATOM 1346 O O . CYS A 1 111 ? 1.922 -6.091 74.542 1.00 34.69 110 CYS A O 1
ATOM 1354 N N . GLY A 1 112 ? -0.032 -5.983 75.608 1.00 28.33 111 GLY A N 1
ATOM 1355 C CA . GLY A 1 112 ? -0.323 -7.423 75.418 1.00 25.76 111 GLY A CA 1
ATOM 1356 C C . GLY A 1 112 ? 0.331 -8.422 76.392 1.00 26.92 111 GLY A C 1
ATOM 1357 O O . GLY A 1 112 ? 0.515 -9.611 76.068 1.00 28.45 111 GLY A O 1
ATOM 1361 N N . VAL A 1 113 ? 0.662 -7.932 77.586 1.00 29.27 112 VAL A N 1
ATOM 1362 C CA . VAL A 1 113 ? 1.430 -8.671 78.575 1.00 35.06 112 VAL A CA 1
ATOM 1363 C C . VAL A 1 113 ? 0.741 -8.607 79.906 1.00 40.11 112 VAL A C 1
ATOM 1364 O O . VAL A 1 113 ? 0.074 -7.627 80.217 1.00 41.27 112 VAL A O 1
ATOM 1377 N N . SER A 1 114 ? 0.947 -9.618 80.732 1.00 42.12 113 SER A N 1
ATOM 1378 C CA . SER A 1 114 ? 0.296 -9.643 82.024 1.00 49.45 113 SER A CA 1
ATOM 1379 C C . SER A 1 114 ? 1.135 -9.074 83.145 1.00 56.64 113 SER A C 1
ATOM 1380 O O . SER A 1 114 ? 0.603 -8.780 84.201 1.00 70.48 113 SER A O 1
ATOM 1388 N N . ARG A 1 115 ? 2.427 -8.899 82.933 1.00 52.58 114 ARG A N 1
ATOM 1389 C CA . ARG A 1 115 ? 3.253 -8.209 83.911 1.00 56.17 114 ARG A CA 1
ATOM 1390 C C . ARG A 1 115 ? 3.251 -6.698 83.625 1.00 50.81 114 ARG A C 1
ATOM 1391 O O . ARG A 1 115 ? 2.881 -6.258 82.531 1.00 45.20 114 ARG A O 1
ATOM 1412 N N . PRO A 1 116 ? 3.673 -5.902 84.615 1.00 50.04 115 PRO A N 1
ATOM 1413 C CA . PRO A 1 116 ? 3.765 -4.453 84.453 1.00 47.54 115 PRO A CA 1
ATOM 1414 C C . PRO A 1 116 ? 4.793 -4.048 83.424 1.00 43.91 115 PRO A C 1
ATOM 1415 O O . PRO A 1 116 ? 5.806 -4.716 83.268 1.00 45.54 115 PRO A O 1
ATOM 1426 N N . VAL A 1 117 ? 4.523 -2.958 82.722 1.00 43.09 116 VAL A N 1
ATOM 1427 C CA . VAL A 1 117 ? 5.486 -2.391 81.803 1.00 40.76 116 VAL A CA 1
ATOM 1428 C C . VAL A 1 117 ? 5.674 -0.948 82.229 1.00 35.51 116 VAL A C 1
ATOM 1429 O O . VAL A 1 117 ? 4.725 -0.181 82.301 1.00 38.99 116 VAL A O 1
ATOM 1442 N N . ILE A 1 118 ? 6.909 -0.587 82.520 1.00 34.02 117 ILE A N 1
ATOM 1443 C CA . ILE A 1 118 ? 7.193 0.735 83.066 1.00 32.30 117 ILE A CA 1
ATOM 1444 C C . ILE A 1 118 ? 7.536 1.745 81.980 1.00 28.78 117 ILE A C 1
ATOM 1445 O O . ILE A 1 118 ? 7.544 2.950 82.251 1.00 29.27 117 ILE A O 1
ATOM 1461 N N . ALA A 1 119 ? 7.811 1.259 80.777 1.00 45.31 118 ALA A N 1
ATOM 1462 C CA . ALA A 1 119 ? 8.177 2.118 79.650 1.00 41.62 118 ALA A CA 1
ATOM 1463 C C . ALA A 1 119 ? 7.948 1.408 78.308 1.00 39.28 118 ALA A C 1
ATOM 1464 O O . ALA A 1 119 ? 8.247 0.238 78.141 1.00 42.57 118 ALA A O 1
ATOM 1471 N N . CYS A 1 120 ? 7.439 2.120 77.334 1.00 35.72 119 CYS A N 1
ATOM 1472 C CA . CYS A 1 120 ? 7.394 1.530 76.008 1.00 35.07 119 CYS A CA 1
ATOM 1473 C C . CYS A 1 120 ? 7.463 2.592 74.949 1.00 33.95 119 CYS A C 1
ATOM 1474 O O . CYS A 1 120 ? 7.078 3.742 75.172 1.00 30.92 119 CYS A O 1
ATOM 1482 N N . ALA A 1 121 ? 8.004 2.183 73.805 1.00 31.15 120 ALA A N 1
ATOM 1483 C CA . ALA A 1 121 ? 8.169 3.045 72.641 1.00 30.72 120 ALA A CA 1
ATOM 1484 C C . ALA A 1 121 ? 7.190 2.609 71.578 1.00 29.28 120 ALA A C 1
ATOM 1485 O O . ALA A 1 121 ? 7.048 1.413 71.312 1.00 30.14 120 ALA A O 1
ATOM 1492 N N . VAL A 1 122 ? 6.502 3.593 70.989 1.00 27.89 121 VAL A N 1
ATOM 1493 C CA . VAL A 1 122 ? 5.605 3.352 69.865 1.00 26.97 121 VAL A CA 1
ATOM 1494 C C . VAL A 1 122 ? 6.462 3.625 68.627 1.00 29.34 121 VAL A C 1
ATOM 1495 O O . VAL A 1 122 ? 6.974 4.726 68.457 1.00 28.25 121 VAL A O 1
ATOM 1508 N N . LEU A 1 123 ? 6.691 2.600 67.805 1.00 27.98 122 LEU A N 1
ATOM 1509 C CA . LEU A 1 123 ? 7.630 2.750 66.666 1.00 30.95 122 LEU A CA 1
ATOM 1510 C C . LEU A 1 123 ? 7.064 3.524 65.457 1.00 29.63 122 LEU A C 1
ATOM 1511 O O . LEU A 1 123 ? 5.869 3.805 65.376 1.00 30.61 122 LEU A O 1
ATOM 1527 N N . ARG A 1 124 ? 7.939 3.917 64.544 1.00 36.23 123 ARG A N 1
ATOM 1528 C CA . ARG A 1 124 ? 7.508 4.480 63.259 1.00 32.36 123 ARG A CA 1
ATOM 1529 C C . ARG A 1 124 ? 7.120 3.429 62.179 1.00 36.56 123 AR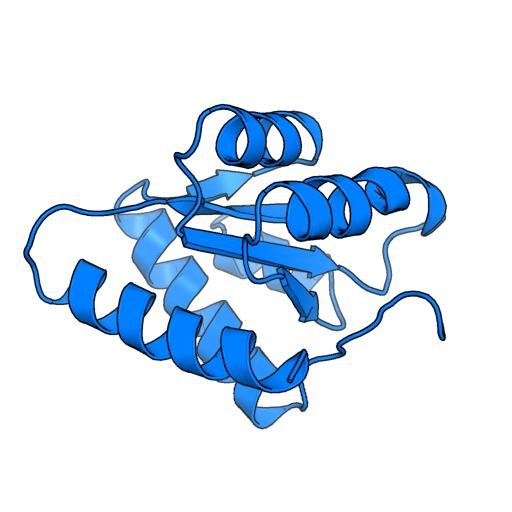G A C 1
ATOM 1530 O O . ARG A 1 124 ? 7.959 2.651 61.696 1.00 37.12 123 ARG A O 1
ATOM 1551 N N . ALA A 1 125 ? 5.828 3.433 61.843 1.00 33.46 124 ALA A N 1
ATOM 1552 C CA . ALA A 1 125 ? 5.229 2.599 60.803 1.00 34.68 124 ALA A CA 1
ATOM 1553 C C . ALA A 1 125 ? 5.347 3.253 59.451 1.00 37.33 124 ALA A C 1
ATOM 1554 O O . ALA A 1 125 ? 5.457 4.466 59.352 1.00 39.37 124 ALA A O 1
ATOM 1561 N N . ASP A 1 126 ? 5.296 2.437 58.403 1.00 39.41 125 ASP A N 1
ATOM 1562 C CA . ASP A 1 126 ? 5.248 2.924 57.036 1.00 40.61 125 ASP A CA 1
ATOM 1563 C C . ASP A 1 126 ? 3.868 3.480 56.761 1.00 41.26 125 ASP A C 1
ATOM 1564 O O . ASP A 1 126 ? 2.945 3.226 57.528 1.00 40.41 125 ASP A O 1
ATOM 1573 N N . MET A 1 127 ? 3.745 4.289 55.713 1.00 44.32 126 MET A N 1
ATOM 1574 C CA . MET A 1 127 ? 2.472 4.904 55.343 1.00 44.82 126 MET A CA 1
ATOM 1575 C C . MET A 1 127 ? 1.344 3.868 55.419 1.00 44.68 126 MET A C 1
ATOM 1576 O O . MET A 1 127 ? 1.476 2.782 54.846 1.00 46.18 126 MET A O 1
ATOM 1590 N N . SER A 1 128 ? 0.284 4.220 56.170 1.00 43.09 127 SER A N 1
ATOM 1591 C CA . SER A 1 128 ? -0.827 3.331 56.576 1.00 42.57 127 SER A CA 1
ATOM 1592 C C . SER A 1 128 ? -1.729 4.059 57.550 1.00 40.80 127 SER A C 1
ATOM 1593 O O . SER A 1 128 ? -1.388 5.135 57.987 1.00 40.06 127 SER A O 1
ATOM 1601 N N . GLN A 1 129 ? -2.883 3.497 57.886 1.00 48.10 128 GLN A N 1
ATOM 1602 C CA . GLN A 1 129 ? -3.775 4.204 58.793 1.00 50.92 128 GLN A CA 1
ATOM 1603 C C . GLN A 1 129 ? -3.159 4.172 60.205 1.00 47.09 128 GLN A C 1
ATOM 1604 O O . GLN A 1 129 ? -3.324 5.107 60.975 1.00 42.34 128 GLN A O 1
ATOM 1618 N N . LEU A 1 130 ? -2.418 3.109 60.509 1.00 46.36 129 LEU A N 1
ATOM 1619 C CA . LEU A 1 130 ? -1.823 2.943 61.817 1.00 41.65 129 LEU A CA 1
ATOM 1620 C C . LEU A 1 130 ? -0.804 4.049 62.045 1.00 42.77 129 LEU A C 1
ATOM 1621 O O . LEU A 1 130 ? -0.797 4.716 63.095 1.00 40.01 129 LEU A O 1
ATOM 1637 N N . ARG A 1 131 ? 0.040 4.255 61.039 1.00 40.14 130 ARG A N 1
ATOM 1638 C CA . ARG A 1 131 ? 0.983 5.350 61.094 1.00 39.22 130 ARG A CA 1
ATOM 1639 C C . ARG A 1 131 ? 0.228 6.646 61.361 1.00 40.33 130 ARG A C 1
ATOM 1640 O O . ARG A 1 131 ? 0.628 7.429 62.224 1.00 36.85 130 ARG A O 1
ATOM 1661 N N . ASN A 1 132 ? -0.870 6.859 60.640 1.00 41.25 131 ASN A N 1
ATOM 1662 C CA . ASN A 1 132 ? -1.590 8.103 6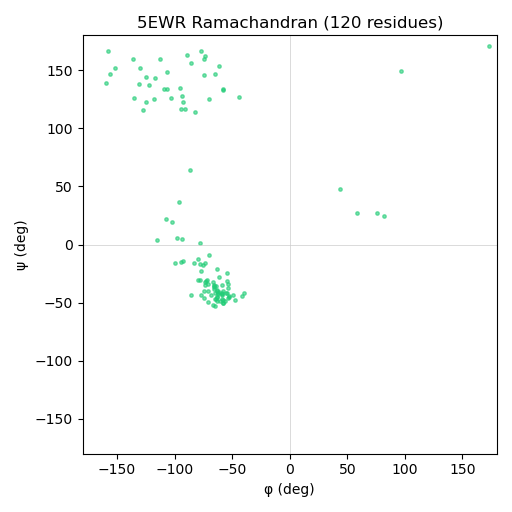0.781 1.00 42.11 131 ASN A CA 1
ATOM 1663 C C . ASN A 1 132 ? -2.052 8.313 62.214 1.00 35.72 131 ASN A C 1
ATOM 1664 O O . ASN A 1 132 ? -1.940 9.413 62.725 1.00 37.67 131 ASN A O 1
ATOM 1675 N N . GLN A 1 133 ? -2.543 7.257 62.848 1.00 36.35 132 GLN A N 1
ATOM 1676 C CA . GLN A 1 133 ? -2.992 7.312 64.233 1.00 35.76 132 GLN A CA 1
ATOM 1677 C C . GLN A 1 133 ? -1.845 7.645 65.141 1.00 33.22 132 GLN A C 1
ATOM 1678 O O . GLN A 1 133 ? -1.951 8.534 65.983 1.00 35.41 132 GLN A O 1
ATOM 1692 N N . ILE A 1 134 ? -0.751 6.932 64.950 1.00 32.19 133 ILE A N 1
ATOM 1693 C CA . ILE A 1 134 ? 0.437 7.097 65.759 1.00 30.42 133 ILE A CA 1
ATOM 1694 C C . ILE A 1 134 ? 0.952 8.529 65.693 1.00 30.05 133 ILE A C 1
ATOM 1695 O O . ILE A 1 134 ? 1.200 9.186 66.717 1.00 31.95 133 ILE A O 1
ATOM 1711 N N . THR A 1 135 ? 1.083 9.013 64.477 1.00 31.31 134 THR A N 1
ATOM 1712 C CA . THR A 1 135 ? 1.442 10.397 64.232 1.00 34.33 134 THR A CA 1
ATOM 1713 C C . THR A 1 135 ? 0.495 11.423 64.852 1.00 35.52 134 THR A C 1
ATOM 1714 O O . THR A 1 135 ? 0.935 12.474 65.322 1.00 34.79 134 THR A O 1
ATOM 1725 N N . ALA A 1 136 ? -0.800 11.146 64.796 1.00 35.27 135 ALA A N 1
ATOM 1726 C CA . ALA A 1 136 ? -1.761 12.097 65.336 1.00 36.88 135 ALA A CA 1
ATOM 1727 C C . ALA A 1 136 ? -1.535 12.196 66.849 1.00 34.29 135 ALA A C 1
ATOM 1728 O O . ALA A 1 136 ? -1.494 13.273 67.416 1.00 33.10 135 ALA A O 1
ATOM 1735 N N . LEU A 1 137 ? -1.310 11.047 67.469 1.00 33.66 136 LEU A N 1
ATOM 1736 C CA . LEU A 1 137 ? -1.166 11.006 68.879 1.00 34.64 136 LEU A CA 1
ATOM 1737 C C . LEU A 1 137 ? 0.149 11.641 69.288 1.00 33.70 136 LEU A C 1
ATOM 1738 O O . LEU A 1 137 ? 0.235 12.254 70.378 1.00 33.55 136 LEU A O 1
ATOM 1754 N N . ARG A 1 138 ? 1.160 11.475 68.436 1.00 33.42 137 ARG A N 1
ATOM 1755 C CA . ARG A 1 138 ? 2.485 12.002 68.716 1.00 36.21 137 ARG A CA 1
ATOM 1756 C C . ARG A 1 138 ? 2.392 13.507 68.799 1.00 38.97 137 ARG A C 1
ATOM 1757 O O . ARG A 1 138 ? 2.968 14.126 69.683 1.00 45.48 137 ARG A O 1
ATOM 1778 N N . THR A 1 139 ? 1.641 14.092 67.881 1.00 39.56 138 THR A N 1
ATOM 1779 C CA . THR A 1 139 ? 1.427 15.534 67.874 1.00 41.43 138 THR A CA 1
ATOM 1780 C C . THR A 1 139 ? 0.682 15.991 69.148 1.00 38.41 138 THR A C 1
ATOM 1781 O O . THR A 1 139 ? 0.993 17.033 69.719 1.00 42.25 138 THR A O 1
ATOM 1792 N N . LYS A 1 140 ? -0.289 15.209 69.600 1.00 36.78 139 LYS A N 1
ATOM 1793 C CA . LYS A 1 140 ? -0.981 15.535 70.859 1.00 41.82 139 LYS A CA 1
ATOM 1794 C C . LYS A 1 140 ? 0.024 15.555 72.009 1.00 42.46 139 LYS A C 1
ATOM 1795 O O . LYS A 1 140 ? 0.058 16.491 72.790 1.00 44.74 139 LYS A O 1
ATOM 1814 N N . ILE A 1 141 ? 0.844 14.516 72.101 1.00 39.64 140 ILE A N 1
ATOM 1815 C CA . ILE A 1 141 ? 1.822 14.419 73.187 1.00 42.42 140 ILE A CA 1
ATOM 1816 C C . ILE A 1 141 ? 2.866 15.536 73.057 1.00 46.91 140 ILE A C 1
ATOM 1817 O O . ILE A 1 141 ? 3.305 16.072 74.065 1.00 48.54 140 ILE A O 1
ATOM 1833 N N . GLU A 1 142 ? 3.249 15.876 71.823 1.00 46.00 141 GLU A N 1
ATOM 1834 C CA . GLU A 1 142 ? 4.199 16.970 71.571 1.00 48.80 141 GLU A CA 1
ATOM 1835 C C . GLU A 1 142 ? 3.799 18.232 72.320 1.00 50.76 141 GLU A C 1
ATOM 1836 O O . GLU A 1 142 ? 4.626 18.911 72.919 1.00 54.23 141 GLU A O 1
ATOM 1848 N N . GLN A 1 143 ? 2.511 18.523 72.283 1.00 51.78 142 GLN A N 1
ATOM 1849 C CA . GLN A 1 143 ? 2.014 19.801 72.716 1.00 57.06 142 GLN A CA 1
ATOM 1850 C C . GLN A 1 143 ? 1.930 19.954 74.243 1.00 56.98 142 GLN A C 1
ATOM 1851 O O . GLN A 1 143 ? 1.880 21.069 74.732 1.00 57.75 142 GLN A O 1
ATOM 1865 N N . LEU A 1 144 ? 1.979 18.845 74.979 1.00 58.64 143 LEU A N 1
ATOM 1866 C CA . LEU A 1 144 ? 2.183 18.868 76.438 1.00 59.20 143 LEU A CA 1
ATOM 1867 C C . LEU A 1 144 ? 3.452 19.632 76.854 1.00 64.19 143 LEU A C 1
ATOM 1868 O O . LEU A 1 144 ? 3.431 20.398 77.825 1.00 66.45 143 LEU A O 1
ATOM 1884 N N . LEU A 1 145 ? 4.538 19.433 76.105 1.00 70.41 144 LEU A N 1
ATOM 1885 C CA . LEU A 1 145 ? 5.852 19.992 76.443 1.00 76.62 144 LEU A CA 1
ATOM 1886 C C . LEU A 1 145 ? 6.032 21.467 75.981 1.00 73.82 144 LEU A C 1
ATOM 1887 O O . LEU A 1 145 ? 6.940 22.156 76.451 1.00 78.43 144 LEU A O 1
ATOM 1903 N N . LEU A 1 146 ? 5.171 21.960 75.088 1.00 70.93 145 LEU A N 1
ATOM 1904 C CA . LEU A 1 146 ? 5.286 23.347 74.579 1.00 72.21 145 LEU A CA 1
ATOM 1905 C C . LEU A 1 146 ? 4.968 24.403 75.619 1.00 77.44 145 LEU A C 1
ATOM 1906 O O . LEU A 1 146 ? 5.214 25.591 75.386 1.00 80.35 145 LEU A O 1
#

Nearest PDB structures (foldseek):
  5ewr-assembly1_A  TM=1.008E+00  e=4.811E-25  Cyanidioschyzon merolae
  2ale-assembly1_A  TM=9.814E-01  e=3.417E-17  Saccharomyces cerevisiae
  6ah0-assembly1_M  TM=9.714E-01  e=1.307E-16  Homo sapiens
  5tzs-assembly1_f  TM=9.820E-01  e=1.303E-15  Saccharomyces cerevisiae S288C
  6nd4-assembly1_e  TM=9.713E-01  e=6.453E-16  Saccharomyces cerevisiae BY4741

Foldseek 3Di:
DVLQPPADDVVLLVLVLQLLLVLLVVPQKDFAQVVQLVCLVVVFFQAKEFEPPPVPPVVRSVNVVSCVVSVHQYHYYHFQQSSCVSNVHRDGTGMMGRGQDDDDVSNVSSNVSSVVSSVRVD

Sequence (122 aa):
DPRAYPFAPADLVVEILDLVQQASHYKQIKKGLNEVLKSMNRGLAEFVVLAADTQPLEILLSAPLVAEDKAVPYVFVPSKAALGRACGVSRPVIACAVLRADMSQLRNQITALRTKIEQLLL

Organism: Cyanidioschyzon merolae (strain NIES-3377 / 10D) (NCBI:txid280699)

InterPro domains:
  IPR002415 H/ACA ribonucleoprotein complex, subunit Nhp2-like [PR00883] (25-38)
  IPR002415 H/ACA ribonucleoprotein complex, subunit Nhp2-like [PR00883] (38-53)
  IPR002415 H/ACA ribonucleoprotein complex, subunit Nhp2-like [PR00883] (55-65)
  IPR002415 H/ACA ribonucleoprotein complex, subunit Nhp2-like [PR00883] (99-111)
  IPR004037 Large ribosomal subunit protein eL8-like, conserved site [PS01082] (90-107)
  IPR004038 Ribosomal protein eL8/eL30/eS12/Gadd45 [PF01248] (39-127)
  IPR018492 Ribosomal protein eL8/Nhp2 family [PR00881] (52-66)
  IPR018492 Ribosomal protein eL8/Nhp2 family [PR00881] (71-84)
  IPR018492 Ribosomal protein eL8/Nhp2 family [PR00881] (87-97)
  IPR018492 Ribosomal protein eL8/Nhp2 family [PR00881] (97-111)
  IPR029064 Ribosomal protein eL30-like superfamily [G3DSA:3.30.1330.30] (18-145)
  IPR029064 Ribosomal protein eL30-like superfamily [SSF55315] (25-143)
  IPR050257 Large ribosomal subunit protein eL8/uL1-like [PTHR23105] (25-139)

Radius of gyration: 12.66 Å; Cα contacts (8 Å, |Δi|>4): 214; chains: 1; bounding box: 28×33×37 Å